Protein AF-A0AA43EHZ8-F1 (afdb_monomer)

Radius of gyration: 23.88 Å; Cα contacts (8 Å, |Δi|>4): 10; chains: 1; bounding box: 58×34×61 Å

Solvent-accessible surface area (backbone atoms only — not comparable to full-atom values): 6697 Å² total; per-residue (Å²): 134,83,81,78,81,82,46,73,64,59,56,53,51,34,60,75,69,67,62,78,81,83,80,82,81,78,84,84,90,76,90,80,82,92,67,93,69,78,91,71,86,73,78,46,73,65,56,55,49,53,49,52,52,50,56,60,70,68,49,89,53,66,69,57,51,53,52,52,53,51,51,50,52,30,48,76,70,71,68,61,80,81,57,68,63,62,53,51,53,51,52,53,54,47,57,59,47,65,76,75,110

Mean predicted aligned error: 17.0 Å

Foldseek 3Di:
DDPPCPDPVVVLVCVVVVPDDPDDDDDDDDDDDDDPDDPDPPCDPVNVVVVVVVVVVPDDDVVVVVVVVVLVVCVVVVNDDDDPVVVVVVVVVVVSVVSVD

Sequence (101 aa):
MQISGHGKVDHLAKVLLGVHEAESSGSRQATARTQAGKDEVQISAQAKELQRIRELASQPDPERAERVESIRRSLDAGTYDVSGRAVGDALVKQVLTDAIL

Nearest PDB structures (foldseek):
  5it7-assembly1_ii  TM=1.923E-01  e=9.226E+00  Kluyveromyces lactis

pLDDT: mean 72.25, std 20.3, range [35.34, 96.06]

Secondary structure (DSSP, 8-state):
-------HHHHHHHHHTT--------------------------HHHHHHHHHHHHHTS--HHHHHHHHHHHHHHHTT-----HHHHHHHHHHHHHHHTT-

Structure (mmCIF, N/CA/C/O backbone):
data_AF-A0AA43EHZ8-F1
#
_entry.id   AF-A0AA43EHZ8-F1
#
loop_
_atom_site.group_PDB
_atom_site.id
_atom_site.type_symbol
_atom_site.label_atom_id
_atom_site.label_alt_id
_atom_site.label_comp_id
_atom_site.label_asym_id
_atom_site.label_entity_id
_atom_site.label_seq_id
_atom_site.pdbx_PDB_ins_code
_atom_site.Cartn_x
_atom_site.Cartn_y
_atom_site.Cartn_z
_atom_site.occupancy
_atom_site.B_iso_or_equiv
_atom_site.auth_seq_id
_atom_site.auth_comp_id
_atom_site.auth_asym_id
_atom_site.auth_atom_id
_atom_site.pdbx_PDB_model_num
ATOM 1 N N . MET A 1 1 ? -11.337 0.779 45.343 1.00 35.34 1 MET A N 1
ATOM 2 C CA . MET A 1 1 ? -11.027 -0.585 44.864 1.00 35.34 1 MET A CA 1
ATOM 3 C C . MET A 1 1 ? -10.357 -0.464 43.506 1.00 35.34 1 MET A C 1
ATOM 5 O O . MET A 1 1 ? -10.775 0.381 42.724 1.00 35.34 1 MET A O 1
ATOM 9 N N . GLN A 1 2 ? -9.259 -1.196 43.313 1.00 38.03 2 GLN A N 1
ATOM 10 C CA . GLN A 1 2 ? -8.328 -1.092 42.186 1.00 38.03 2 GLN A CA 1
ATOM 11 C C . GLN A 1 2 ? -9.013 -1.362 40.841 1.00 38.03 2 GLN A C 1
ATOM 13 O O . GLN A 1 2 ? -9.711 -2.358 40.683 1.00 38.03 2 GLN A O 1
ATOM 18 N N . ILE A 1 3 ? -8.768 -0.491 39.864 1.00 41.94 3 ILE A N 1
ATOM 19 C CA . ILE A 1 3 ? -8.991 -0.791 38.449 1.00 41.94 3 ILE A CA 1
ATOM 20 C C . ILE A 1 3 ? -7.853 -1.708 37.994 1.00 41.94 3 ILE A C 1
ATOM 22 O O . ILE A 1 3 ? -6.756 -1.247 37.686 1.00 41.94 3 ILE A O 1
ATOM 26 N N . SER A 1 4 ? -8.078 -3.022 38.042 1.00 48.94 4 SER A N 1
ATOM 27 C CA . SER A 1 4 ? -7.118 -4.008 37.542 1.00 48.94 4 SER A CA 1
ATOM 28 C C . SER A 1 4 ? -6.872 -3.771 36.053 1.00 48.94 4 SER A C 1
ATOM 30 O O . SER A 1 4 ? -7.751 -3.974 35.216 1.00 48.94 4 SER A O 1
ATOM 32 N N . GLY A 1 5 ? -5.669 -3.294 35.735 1.00 49.06 5 GLY A N 1
ATOM 33 C CA . GLY A 1 5 ? -5.189 -3.030 34.384 1.00 49.06 5 GLY A CA 1
ATOM 34 C C . GLY A 1 5 ? -4.840 -4.314 33.641 1.00 49.06 5 GLY A C 1
ATOM 35 O O . GLY A 1 5 ? -3.675 -4.556 33.343 1.00 49.06 5 GLY A O 1
ATOM 36 N N . HIS A 1 6 ? -5.840 -5.131 33.315 1.00 55.62 6 HIS A N 1
ATOM 37 C CA . HIS A 1 6 ? -5.666 -6.221 32.356 1.00 55.62 6 HIS A CA 1
ATOM 38 C C . HIS A 1 6 ? -5.683 -5.623 30.945 1.00 55.62 6 HIS A C 1
ATOM 40 O O . HIS A 1 6 ? -6.718 -5.492 30.294 1.00 55.62 6 HIS A O 1
ATOM 46 N N . GLY A 1 7 ? -4.518 -5.128 30.527 1.00 56.28 7 GLY A N 1
ATOM 47 C CA . GLY A 1 7 ? -4.320 -4.480 29.240 1.00 56.28 7 GLY A CA 1
ATOM 48 C C . GLY A 1 7 ? -4.384 -5.475 28.084 1.00 56.28 7 GLY A C 1
ATOM 49 O O . GLY A 1 7 ? -3.951 -6.616 28.201 1.00 56.28 7 GLY A O 1
ATOM 50 N N . LYS A 1 8 ? -4.851 -4.999 26.926 1.00 61.62 8 LYS A N 1
ATOM 51 C CA . LYS A 1 8 ? -4.887 -5.723 25.638 1.00 61.62 8 LYS A CA 1
ATOM 52 C C . LYS A 1 8 ? -3.556 -6.404 25.273 1.00 61.62 8 LYS A C 1
ATOM 54 O O . LYS A 1 8 ? -3.549 -7.372 24.526 1.00 61.62 8 LYS A O 1
ATOM 59 N N . VAL A 1 9 ? -2.447 -5.908 25.822 1.00 62.56 9 VAL A N 1
ATOM 60 C CA . VAL A 1 9 ? -1.091 -6.455 25.673 1.00 62.56 9 VAL A CA 1
ATOM 61 C C . VAL A 1 9 ? -0.959 -7.847 26.301 1.00 62.56 9 VAL A C 1
ATOM 63 O O . VAL A 1 9 ? -0.334 -8.720 25.712 1.00 62.56 9 VAL A O 1
ATOM 66 N N . ASP A 1 10 ? -1.590 -8.077 27.452 1.00 62.28 10 ASP A N 1
ATOM 67 C CA . ASP A 1 10 ? -1.567 -9.362 28.164 1.00 62.28 10 ASP A CA 1
ATOM 68 C C . ASP A 1 10 ? -2.339 -10.431 27.375 1.00 62.28 10 ASP A C 1
ATOM 70 O O . ASP A 1 10 ? -1.882 -11.554 27.177 1.00 62.28 10 ASP A O 1
ATOM 74 N N . HIS A 1 11 ? -3.472 -10.027 26.793 1.00 62.84 11 HIS A N 1
ATOM 75 C CA . HIS A 1 11 ? -4.247 -10.866 25.882 1.00 62.84 11 HIS A CA 1
ATOM 76 C C . HIS A 1 11 ? -3.459 -11.212 24.606 1.00 62.84 11 HIS A C 1
ATOM 78 O O . HIS A 1 11 ? -3.474 -12.354 24.155 1.00 62.84 11 HIS A O 1
ATOM 84 N N . LEU A 1 12 ? -2.729 -10.246 24.041 1.00 63.00 12 LEU A N 1
ATOM 85 C CA . LEU A 1 12 ? -1.899 -10.446 22.850 1.00 63.00 12 LEU A CA 1
ATOM 86 C C . LEU A 1 12 ? -0.727 -11.400 23.142 1.00 63.00 12 LEU A C 1
ATOM 88 O O . LEU A 1 12 ? -0.442 -12.289 22.342 1.00 63.00 12 LEU A O 1
ATOM 92 N N . ALA A 1 13 ? -0.114 -11.292 24.325 1.00 67.62 13 ALA A N 1
ATOM 93 C CA . ALA A 1 13 ? 0.903 -12.231 24.791 1.00 67.62 13 ALA A CA 1
ATOM 94 C C . ALA A 1 13 ? 0.346 -13.655 24.977 1.00 67.62 13 ALA A C 1
ATOM 96 O O . ALA A 1 13 ? 0.991 -14.614 24.559 1.00 67.62 13 ALA A O 1
ATOM 97 N N . LYS A 1 14 ? -0.865 -13.810 25.535 1.00 65.88 14 LYS A N 1
ATOM 98 C CA . LYS A 1 14 ? -1.518 -15.124 25.699 1.00 65.88 14 LYS A CA 1
ATOM 99 C C . LYS A 1 14 ? -1.829 -15.812 24.369 1.00 65.88 14 LYS A C 1
ATOM 101 O O . LYS A 1 14 ? -1.600 -17.015 24.248 1.00 65.88 14 LYS A O 1
ATOM 106 N N . VAL A 1 15 ? -2.295 -15.058 23.370 1.00 70.44 15 VAL A N 1
ATOM 107 C CA . VAL A 1 15 ? -2.557 -15.584 22.018 1.00 70.44 15 VAL A CA 1
ATOM 108 C C . VAL A 1 15 ? -1.253 -16.011 21.338 1.00 70.44 15 VAL A C 1
ATOM 110 O O . VAL A 1 15 ? -1.187 -17.110 20.792 1.00 70.44 15 VAL A O 1
ATOM 113 N N . LEU A 1 16 ? -0.192 -15.199 21.427 1.00 65.56 16 LEU A N 1
ATOM 114 C CA . LEU A 1 16 ? 1.116 -15.531 20.847 1.00 65.56 16 LEU A CA 1
ATOM 115 C C . LEU A 1 16 ? 1.784 -16.746 21.503 1.00 65.56 16 LEU A C 1
ATOM 117 O O . LEU A 1 16 ? 2.464 -17.505 20.816 1.00 65.56 16 LEU A O 1
ATOM 121 N N . LEU A 1 17 ? 1.593 -16.947 22.810 1.00 74.50 17 LEU A N 1
ATOM 122 C CA . LEU A 1 17 ? 2.121 -18.111 23.530 1.00 74.50 17 LEU A CA 1
ATOM 123 C C . LEU A 1 17 ? 1.243 -19.370 23.401 1.00 74.50 17 LEU A C 1
ATOM 125 O O . LEU A 1 17 ? 1.595 -20.404 23.966 1.00 74.50 17 LEU A O 1
ATOM 129 N N . GLY A 1 18 ? 0.121 -19.315 22.673 1.00 53.09 18 GLY A N 1
ATOM 130 C CA . GLY A 1 18 ? -0.737 -20.480 22.434 1.00 53.09 18 GLY A CA 1
ATOM 131 C C . GLY A 1 18 ? -1.422 -21.037 23.688 1.00 53.09 18 GLY A C 1
ATOM 132 O O . GLY A 1 18 ? -1.828 -22.199 23.699 1.00 53.09 18 GLY A O 1
ATOM 133 N N . VAL A 1 19 ? -1.559 -20.237 24.751 1.00 61.34 19 VAL A N 1
ATOM 134 C CA . VAL A 1 19 ? -2.182 -20.677 26.008 1.00 61.34 19 VAL A CA 1
ATOM 135 C C . VAL A 1 19 ? -3.692 -20.455 25.920 1.00 61.34 19 VAL A C 1
ATOM 137 O O . VAL A 1 19 ? -4.195 -19.364 26.181 1.00 61.34 19 VAL A O 1
ATOM 140 N N . HIS A 1 20 ? -4.419 -21.499 25.518 1.00 48.69 20 HIS A N 1
ATOM 141 C CA . HIS A 1 20 ? -5.880 -21.547 25.581 1.00 48.69 20 HIS A CA 1
ATOM 142 C C . HIS A 1 20 ? -6.310 -21.935 27.004 1.00 48.69 20 HIS A C 1
ATOM 144 O O . HIS A 1 20 ? -6.208 -23.097 27.394 1.00 48.69 20 HIS A O 1
ATOM 150 N N . GLU A 1 21 ? -6.798 -20.973 27.786 1.00 49.56 21 GLU A N 1
ATOM 151 C CA . GLU A 1 21 ? -7.513 -21.268 29.032 1.00 49.56 21 GLU A CA 1
ATOM 152 C C . GLU A 1 21 ? -8.940 -21.699 28.664 1.00 49.56 21 GLU A C 1
ATOM 154 O O . GLU A 1 21 ? -9.759 -20.896 28.215 1.00 49.56 21 GLU A O 1
ATOM 159 N N . ALA A 1 22 ? -9.231 -22.992 28.803 1.00 42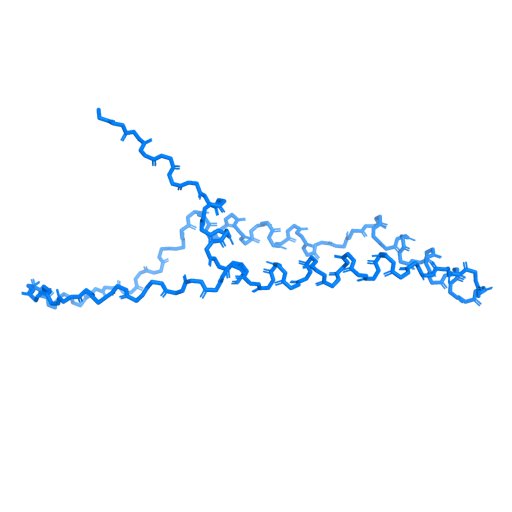.84 22 ALA A N 1
ATOM 160 C CA . ALA A 1 22 ? -10.579 -23.528 28.671 1.00 42.84 22 ALA A CA 1
ATOM 161 C C . ALA A 1 22 ? -11.363 -23.260 29.966 1.00 42.84 22 ALA A C 1
ATOM 163 O O . ALA A 1 22 ? -11.396 -24.097 30.866 1.00 42.84 22 ALA A O 1
ATOM 164 N N . GLU A 1 23 ? -12.001 -22.094 30.077 1.00 40.00 23 GLU A N 1
ATOM 165 C CA . GLU A 1 23 ? -12.934 -21.835 31.177 1.00 40.00 23 GLU A CA 1
ATOM 166 C C . GLU A 1 23 ? -14.299 -22.476 30.885 1.00 40.00 23 GLU A C 1
ATOM 168 O O . GLU A 1 23 ? -15.129 -21.969 30.127 1.00 40.00 23 GLU A O 1
ATOM 173 N N . SER A 1 24 ? -14.548 -23.625 31.516 1.00 42.94 24 SER A N 1
ATOM 174 C CA . SER A 1 24 ? -15.870 -24.243 31.602 1.00 42.94 24 SER A CA 1
ATOM 175 C C . SER A 1 24 ? -16.776 -23.414 32.521 1.00 42.94 24 SER A C 1
ATOM 177 O O . SER A 1 24 ? -16.695 -23.524 33.747 1.00 42.94 24 SER A O 1
ATOM 179 N N . SER A 1 25 ? -17.671 -22.603 31.955 1.00 36.56 25 SER A N 1
ATOM 180 C CA . SER A 1 25 ? -18.717 -21.923 32.728 1.00 36.56 25 SER A CA 1
ATOM 181 C C . SER A 1 25 ? -19.991 -22.775 32.780 1.00 36.56 25 SER A C 1
ATOM 183 O O . SER A 1 25 ? -20.781 -22.858 31.842 1.00 36.56 25 SER A O 1
ATOM 185 N N . GLY A 1 26 ? -20.171 -23.457 33.914 1.00 37.09 26 GLY A N 1
ATOM 186 C CA . GLY A 1 26 ? -21.369 -24.221 34.246 1.00 37.09 26 GLY A CA 1
ATOM 187 C C . GLY A 1 26 ? -22.591 -23.331 34.510 1.00 37.09 26 GLY A C 1
ATOM 188 O O . GLY A 1 26 ? -22.557 -22.423 35.336 1.00 37.09 26 GLY A O 1
ATOM 189 N N . SER A 1 27 ? -23.669 -23.641 33.789 1.00 44.28 27 SER A N 1
ATOM 190 C CA . SER A 1 27 ? -25.099 -23.440 34.078 1.00 44.28 27 SER A CA 1
ATOM 191 C C . SER A 1 27 ? -25.517 -22.392 35.131 1.00 44.28 27 SER A C 1
ATOM 193 O O . SER A 1 27 ? -25.546 -22.663 36.333 1.00 44.28 27 SER A O 1
ATOM 195 N N . ARG A 1 28 ? -26.080 -21.270 34.659 1.00 39.81 28 ARG A N 1
ATOM 196 C CA . ARG A 1 28 ? -27.174 -20.568 35.353 1.00 39.81 28 ARG A CA 1
ATOM 197 C C . ARG A 1 28 ? -28.384 -20.475 34.436 1.00 39.81 28 ARG A C 1
ATOM 199 O O . ARG A 1 28 ? -28.461 -19.635 33.549 1.00 39.81 28 ARG A O 1
ATOM 206 N N . GLN A 1 29 ? -29.326 -21.375 34.678 1.00 46.06 29 GLN A N 1
ATOM 207 C CA . GLN A 1 29 ? -30.641 -21.385 34.064 1.00 46.06 29 GLN A CA 1
ATOM 208 C C . GLN A 1 29 ? -31.569 -20.555 34.958 1.00 46.06 29 GLN A C 1
ATOM 210 O O . GLN A 1 29 ? -31.887 -20.958 36.073 1.00 46.06 29 GLN A O 1
ATOM 215 N N . ALA A 1 30 ? -31.969 -19.374 34.486 1.00 39.22 30 ALA A N 1
ATOM 216 C CA . ALA A 1 30 ? -33.043 -18.588 35.083 1.00 39.22 30 ALA A CA 1
ATOM 217 C C . ALA A 1 30 ? -33.803 -17.844 33.973 1.00 39.22 30 ALA A C 1
ATOM 219 O O . ALA A 1 30 ? -33.356 -16.832 33.448 1.00 39.22 30 ALA A O 1
ATOM 220 N N . THR A 1 31 ? -34.929 -18.449 33.592 1.00 47.47 31 THR A N 1
ATOM 221 C CA . THR A 1 31 ? -36.165 -17.862 33.047 1.00 47.47 31 THR A CA 1
ATOM 222 C C . THR A 1 31 ? -36.129 -16.404 32.565 1.00 47.47 31 THR A C 1
ATOM 224 O O . THR A 1 31 ? -36.132 -15.480 33.378 1.00 47.47 31 THR A O 1
ATOM 227 N N . ALA A 1 32 ? -36.318 -16.197 31.258 1.00 42.66 32 ALA A N 1
ATOM 228 C CA . ALA A 1 32 ? -36.879 -14.954 30.736 1.00 42.66 32 ALA A CA 1
ATOM 229 C C . ALA A 1 32 ? -37.908 -15.245 29.633 1.00 42.66 32 ALA A C 1
ATOM 231 O O . ALA A 1 32 ? -37.669 -15.959 28.665 1.00 42.66 32 ALA A O 1
ATOM 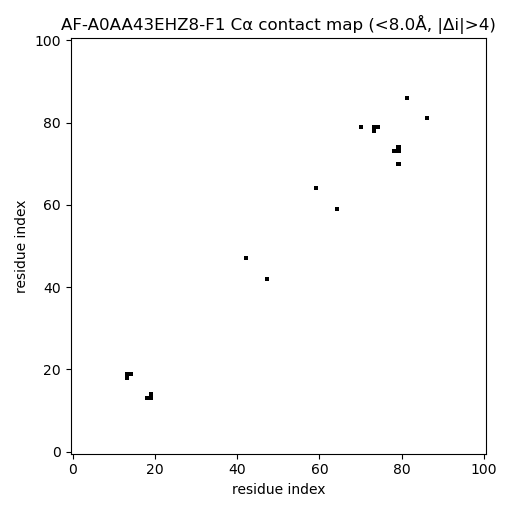232 N N . ARG A 1 33 ? -39.094 -14.707 29.891 1.00 40.91 33 ARG A N 1
ATOM 233 C CA . ARG A 1 33 ? -40.375 -14.798 29.193 1.00 40.91 33 ARG A CA 1
ATOM 234 C C . ARG A 1 33 ? -40.253 -14.336 27.735 1.00 40.91 33 ARG A C 1
ATOM 236 O O . ARG A 1 33 ? -39.710 -13.269 27.476 1.00 40.91 33 ARG A O 1
ATOM 243 N N . THR A 1 34 ? -40.825 -15.098 26.807 1.00 45.66 34 THR A N 1
ATOM 244 C CA . THR A 1 34 ? -41.014 -14.718 25.400 1.00 45.66 34 THR A CA 1
ATOM 245 C C . THR A 1 34 ? -41.867 -13.451 25.297 1.00 45.66 34 THR A C 1
ATOM 247 O O . THR A 1 34 ? -43.093 -13.511 25.385 1.00 45.66 34 THR A O 1
ATOM 250 N N . GLN A 1 35 ? -41.225 -12.300 25.107 1.00 44.38 35 GLN A N 1
ATOM 251 C CA . GLN A 1 35 ? -41.836 -11.171 24.416 1.00 44.38 35 GLN A CA 1
ATOM 252 C C . GLN A 1 35 ? -41.373 -11.243 22.967 1.00 44.38 35 GLN A C 1
ATOM 254 O O . GLN A 1 35 ? -40.174 -11.269 22.700 1.00 44.38 35 GLN A O 1
ATOM 259 N N . ALA A 1 36 ? -42.330 -11.315 22.043 1.00 50.03 36 ALA A N 1
ATOM 260 C CA . ALA A 1 36 ? -42.093 -11.102 20.624 1.00 50.03 36 ALA A CA 1
ATOM 261 C C . ALA A 1 36 ? -41.587 -9.661 20.444 1.00 50.03 36 ALA A C 1
ATOM 263 O O . ALA A 1 36 ? -42.368 -8.716 20.330 1.00 50.03 36 ALA A O 1
ATOM 264 N N . GLY A 1 37 ? -40.270 -9.497 20.552 1.00 43.31 37 GLY A N 1
ATOM 265 C CA . GLY A 1 37 ? -39.575 -8.238 20.363 1.00 43.31 37 GLY A CA 1
ATOM 266 C C . GLY A 1 37 ? -39.579 -7.897 18.884 1.00 43.31 37 GLY A C 1
ATOM 267 O O . GLY A 1 37 ? -39.190 -8.715 18.054 1.00 43.31 37 GLY A O 1
ATOM 268 N N 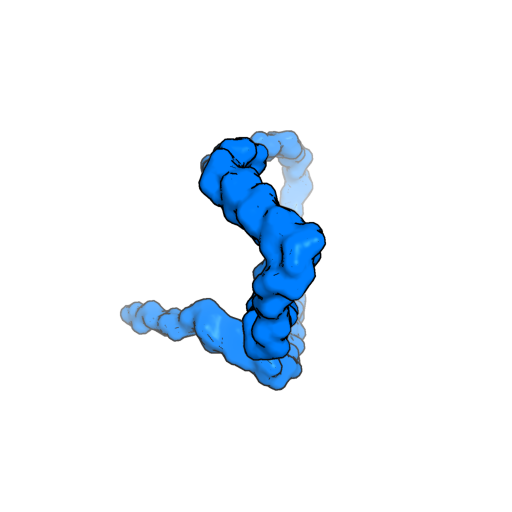. LYS A 1 38 ? -40.052 -6.696 18.558 1.00 42.91 38 LYS A N 1
ATOM 269 C CA . LYS A 1 38 ? -39.808 -6.084 17.254 1.00 42.91 38 LYS A CA 1
ATOM 270 C C . LYS A 1 38 ? -38.304 -6.126 17.000 1.00 42.91 38 LYS A C 1
ATOM 272 O O . LYS A 1 38 ? -37.544 -5.612 17.817 1.00 42.91 38 LYS A O 1
ATOM 277 N N . ASP A 1 39 ? -37.908 -6.742 15.895 1.00 49.03 39 ASP A N 1
ATOM 278 C CA . ASP A 1 3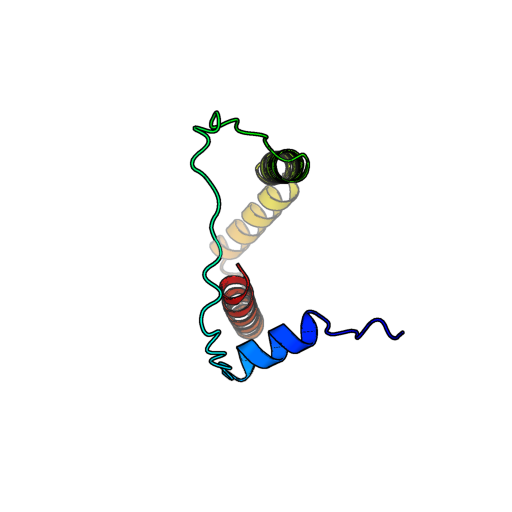9 ? -36.523 -6.779 15.438 1.00 49.03 39 ASP A CA 1
ATOM 279 C C . ASP A 1 39 ? -36.174 -5.379 14.904 1.00 49.03 39 ASP A C 1
ATOM 281 O O . ASP A 1 39 ? -36.292 -5.068 13.720 1.00 49.03 39 ASP A O 1
ATOM 285 N N . GLU A 1 40 ? -35.921 -4.452 15.827 1.00 55.59 40 GLU A N 1
ATOM 286 C CA . GLU A 1 40 ? -35.626 -3.059 15.523 1.00 55.59 40 GLU A CA 1
ATOM 287 C C . GLU A 1 40 ? -34.112 -2.912 15.362 1.00 55.59 40 GLU A C 1
ATOM 289 O O . GLU A 1 40 ? -33.344 -2.988 16.322 1.00 55.59 40 GLU A O 1
ATOM 294 N N . VAL A 1 41 ? -33.671 -2.717 14.118 1.00 55.59 41 VAL A N 1
ATOM 295 C CA . VAL A 1 41 ? -32.258 -2.532 13.773 1.00 55.59 41 VAL A CA 1
ATOM 296 C C . VAL A 1 41 ? -31.809 -1.144 14.232 1.00 55.59 41 VAL A C 1
ATOM 298 O O . VAL A 1 41 ? -31.803 -0.175 13.471 1.00 55.59 41 VAL A O 1
ATOM 301 N N . GLN A 1 42 ? -31.419 -1.021 15.497 1.00 56.78 42 GLN A N 1
ATOM 302 C CA . GLN A 1 42 ? -30.730 0.170 15.978 1.00 56.78 42 GLN A CA 1
ATOM 303 C C . GLN A 1 42 ? -29.284 0.125 15.478 1.00 56.78 42 GLN A C 1
ATOM 305 O O . GLN A 1 42 ? -28.409 -0.460 16.114 1.00 56.78 42 GLN A O 1
ATOM 310 N N . ILE A 1 43 ? -29.021 0.729 14.313 1.00 61.28 43 ILE A N 1
ATOM 311 C CA . ILE A 1 43 ? -27.645 0.929 13.841 1.00 61.28 43 ILE A CA 1
ATOM 312 C C . ILE A 1 43 ? -26.936 1.786 14.892 1.00 61.28 43 ILE A C 1
ATOM 314 O O . ILE A 1 43 ? -27.206 2.987 15.006 1.00 61.28 43 ILE A O 1
ATOM 318 N N . SER A 1 44 ? -26.055 1.154 15.670 1.00 72.12 44 SER A N 1
ATOM 319 C CA . SER A 1 44 ? -25.297 1.821 16.722 1.00 72.12 44 SER A CA 1
ATOM 320 C C . SER A 1 44 ? -24.549 3.018 16.133 1.00 72.12 44 SER A C 1
ATOM 322 O O . SER A 1 44 ? -24.073 2.981 14.994 1.00 72.12 44 SER A O 1
ATOM 324 N N . ALA A 1 45 ? -24.430 4.104 16.899 1.00 72.25 45 ALA A N 1
ATOM 325 C CA . ALA A 1 45 ? -23.653 5.269 16.469 1.00 72.25 45 ALA A CA 1
ATOM 326 C C . ALA A 1 45 ? -22.222 4.870 16.049 1.00 72.25 45 ALA A C 1
ATOM 328 O O . ALA A 1 45 ? -21.678 5.405 15.087 1.00 72.25 45 ALA A O 1
ATOM 329 N N . GLN A 1 46 ? -21.664 3.851 16.708 1.00 72.81 46 GLN A N 1
ATOM 330 C CA . GLN A 1 46 ? -20.371 3.257 16.383 1.00 72.81 46 GLN A CA 1
ATOM 331 C C . GLN A 1 46 ? -20.339 2.589 15.000 1.00 72.81 46 GLN A C 1
ATOM 333 O O . GLN A 1 46 ? -19.370 2.767 14.268 1.00 72.81 46 GLN A O 1
ATOM 338 N N . ALA A 1 47 ? -21.381 1.849 14.612 1.00 77.75 47 ALA A N 1
ATOM 339 C CA . ALA A 1 47 ? -21.449 1.220 13.293 1.00 77.75 47 ALA A CA 1
ATOM 340 C C . ALA A 1 47 ? -21.520 2.264 12.166 1.00 77.75 47 ALA A C 1
ATOM 342 O O . ALA A 1 47 ? -20.848 2.107 11.148 1.00 77.75 47 ALA A O 1
ATOM 343 N N . LYS A 1 48 ? -22.261 3.364 12.374 1.00 81.06 48 LYS A N 1
ATOM 344 C CA . LYS A 1 48 ? -22.305 4.490 11.422 1.00 81.06 48 LYS A CA 1
ATOM 345 C C . LYS A 1 48 ? -20.942 5.163 11.271 1.00 81.06 48 LYS A C 1
ATOM 347 O O . LYS A 1 48 ? -20.551 5.500 10.158 1.00 81.06 48 LYS A O 1
ATOM 352 N N . GLU A 1 49 ? -20.209 5.328 12.370 1.00 80.12 49 GLU A N 1
ATOM 353 C CA . GLU A 1 49 ? -18.868 5.913 12.321 1.00 80.12 49 GLU A CA 1
ATOM 354 C C . GLU A 1 49 ? -17.873 4.990 11.603 1.00 80.12 49 GLU A C 1
ATOM 356 O O . GLU A 1 49 ? -17.130 5.440 10.737 1.00 80.12 49 GLU A O 1
ATOM 361 N N . LEU A 1 50 ? -17.910 3.681 11.874 1.00 83.94 50 LEU A N 1
ATOM 362 C CA . LEU A 1 50 ? -17.089 2.704 11.148 1.00 83.94 50 LEU A CA 1
ATOM 363 C C . LEU A 1 50 ? -17.412 2.675 9.651 1.00 83.94 50 LEU A C 1
ATOM 365 O O . LEU A 1 50 ? -16.503 2.542 8.832 1.00 83.94 50 LEU A O 1
ATOM 369 N N . GLN A 1 51 ? -18.687 2.817 9.284 1.00 82.75 51 GLN A N 1
ATOM 370 C CA . GLN A 1 51 ? -19.093 2.923 7.888 1.00 82.75 51 GLN A CA 1
ATOM 371 C C . GLN A 1 51 ? -18.519 4.186 7.233 1.00 82.75 51 GLN A C 1
ATOM 373 O O . GLN A 1 51 ? -17.912 4.083 6.170 1.00 82.75 51 GLN A O 1
ATOM 378 N N . ARG A 1 52 ? -18.604 5.344 7.897 1.00 85.00 52 ARG A N 1
ATOM 379 C CA . ARG A 1 52 ? -17.997 6.590 7.405 1.00 85.00 52 ARG A CA 1
ATOM 380 C C . ARG A 1 52 ? -16.481 6.455 7.228 1.00 85.00 52 ARG A C 1
ATOM 382 O O . ARG A 1 52 ? -15.940 6.887 6.216 1.00 85.00 52 ARG A O 1
ATOM 389 N N . ILE A 1 53 ? -15.789 5.830 8.183 1.00 86.38 53 ILE A N 1
ATOM 390 C CA . ILE A 1 53 ? -14.342 5.582 8.091 1.00 86.38 53 ILE A CA 1
ATOM 391 C C . ILE A 1 53 ? -14.020 4.689 6.886 1.00 86.38 53 ILE A C 1
ATOM 393 O O . ILE A 1 53 ? -13.071 4.972 6.159 1.00 86.38 53 ILE A O 1
ATOM 397 N N . ARG A 1 54 ? -14.811 3.636 6.639 1.00 84.38 54 ARG A N 1
ATOM 398 C CA . ARG A 1 54 ? -14.647 2.777 5.454 1.00 84.38 54 ARG A CA 1
ATOM 399 C C . ARG A 1 54 ? -14.873 3.545 4.155 1.00 84.38 54 ARG A C 1
ATOM 401 O O . ARG A 1 54 ? -14.090 3.382 3.227 1.00 84.38 54 ARG A O 1
ATOM 408 N N . GLU A 1 55 ? -15.899 4.389 4.101 1.00 86.06 55 GLU A N 1
ATOM 409 C CA . GLU A 1 55 ? -16.187 5.235 2.939 1.00 86.06 55 GLU A CA 1
ATOM 410 C C . GLU A 1 55 ? -15.014 6.179 2.644 1.00 86.06 55 GLU A C 1
ATOM 412 O O . GLU A 1 55 ? -14.566 6.251 1.502 1.00 86.06 55 GLU A O 1
ATOM 417 N N . LEU A 1 56 ? -14.439 6.818 3.667 1.00 82.12 56 LEU A N 1
ATOM 418 C CA . LEU A 1 56 ? -13.242 7.655 3.525 1.00 82.12 56 LEU A CA 1
ATOM 419 C C . LEU A 1 56 ? -12.008 6.848 3.092 1.00 82.12 56 LEU A C 1
ATOM 421 O O . LEU A 1 56 ? -11.278 7.280 2.208 1.00 82.12 56 LEU A O 1
ATOM 425 N N . ALA A 1 57 ? -11.792 5.661 3.664 1.00 81.12 57 ALA A N 1
ATOM 426 C CA . ALA A 1 57 ? -10.675 4.786 3.303 1.00 81.12 57 ALA A CA 1
ATOM 427 C C . ALA A 1 57 ? -10.788 4.212 1.878 1.00 81.12 57 ALA A C 1
ATOM 429 O O . ALA A 1 57 ? -9.775 3.857 1.280 1.00 81.12 57 ALA A O 1
ATOM 430 N N . SER A 1 58 ? -12.006 4.110 1.341 1.00 78.50 58 SER A N 1
ATOM 431 C CA . SER A 1 58 ? -12.263 3.645 -0.026 1.00 78.50 58 SER A CA 1
ATOM 432 C C . SER A 1 58 ? -12.046 4.718 -1.095 1.00 78.50 58 SER A C 1
ATOM 434 O O . SER A 1 58 ? -12.071 4.404 -2.286 1.00 78.50 58 SER A O 1
ATOM 436 N N . GLN A 1 59 ? -11.831 5.977 -0.696 1.00 83.88 59 GLN A N 1
ATOM 437 C CA . GLN A 1 59 ? -11.569 7.049 -1.648 1.00 83.88 59 GLN A CA 1
ATOM 438 C C . GLN A 1 59 ? -10.203 6.857 -2.318 1.00 83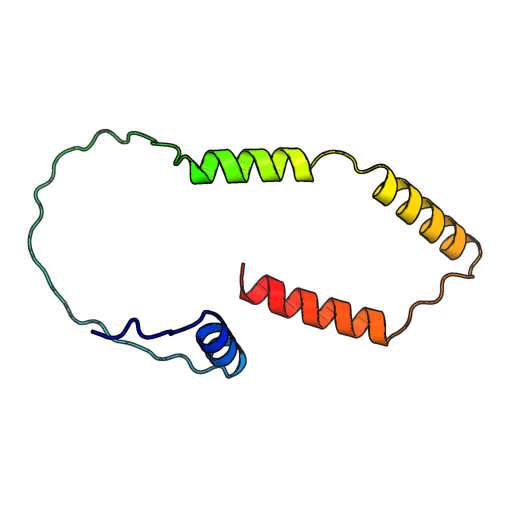.88 59 GLN A C 1
ATOM 440 O O . GLN A 1 59 ? -9.242 6.432 -1.668 1.00 83.88 59 GLN A O 1
ATOM 445 N N . PRO A 1 60 ? -10.097 7.168 -3.621 1.00 78.19 60 PRO A N 1
ATOM 446 C CA . PRO A 1 60 ? -8.832 7.099 -4.326 1.00 78.19 60 PRO A CA 1
ATOM 447 C C . PRO A 1 60 ? -7.840 8.084 -3.705 1.00 78.19 60 PRO A C 1
ATOM 449 O O . PRO A 1 60 ? -8.084 9.284 -3.624 1.00 78.19 60 PRO A O 1
ATOM 452 N N . ASP A 1 61 ? -6.712 7.541 -3.273 1.00 86.69 61 ASP A N 1
ATOM 453 C CA . ASP A 1 61 ? -5.612 8.279 -2.668 1.00 86.69 61 ASP A CA 1
ATOM 454 C C . ASP A 1 61 ? -4.582 8.609 -3.763 1.00 86.69 61 ASP A C 1
ATOM 456 O O . ASP A 1 61 ? -3.925 7.688 -4.273 1.00 86.69 61 ASP A O 1
ATOM 460 N N . PRO A 1 62 ? -4.455 9.888 -4.166 1.00 87.25 62 PRO A N 1
ATOM 461 C CA . PRO A 1 62 ? -3.556 10.284 -5.244 1.00 87.25 62 PRO A CA 1
ATOM 462 C C . PRO A 1 62 ? -2.089 10.005 -4.900 1.00 87.25 62 PRO A C 1
ATOM 464 O O . PRO A 1 62 ? -1.340 9.571 -5.773 1.00 87.25 62 PRO A O 1
ATOM 467 N N . GLU A 1 63 ? -1.684 10.137 -3.631 1.00 88.75 63 GLU A N 1
ATOM 468 C CA . GLU A 1 63 ? -0.310 9.832 -3.223 1.00 88.75 63 GLU A CA 1
ATOM 469 C C . GLU A 1 63 ? -0.001 8.344 -3.396 1.00 88.75 63 GLU A C 1
ATOM 471 O O . GLU A 1 63 ? 1.091 7.965 -3.825 1.00 88.75 63 GLU A O 1
ATOM 476 N N . ARG A 1 64 ? -0.967 7.473 -3.077 1.00 88.50 64 ARG A N 1
ATOM 477 C CA . ARG A 1 64 ? -0.823 6.032 -3.319 1.00 88.50 64 ARG A CA 1
ATOM 478 C C . ARG A 1 64 ? -0.692 5.743 -4.812 1.00 88.50 64 ARG A C 1
ATOM 480 O O . ARG A 1 64 ? 0.160 4.937 -5.181 1.00 88.50 64 ARG A O 1
ATOM 487 N N . ALA A 1 65 ? -1.501 6.383 -5.655 1.00 91.00 65 ALA A N 1
ATOM 488 C CA . ALA A 1 65 ? -1.445 6.188 -7.102 1.00 91.00 65 ALA A CA 1
ATOM 489 C C . ALA A 1 65 ? -0.071 6.577 -7.678 1.00 91.00 65 ALA A C 1
ATOM 491 O O . ALA A 1 65 ? 0.529 5.801 -8.420 1.00 91.00 65 ALA A O 1
ATOM 492 N N . GLU A 1 66 ? 0.477 7.721 -7.265 1.00 93.38 66 GLU A N 1
ATOM 493 C CA . GLU A 1 66 ? 1.811 8.171 -7.680 1.00 93.38 66 GLU A CA 1
ATOM 494 C C . GLU A 1 66 ? 2.923 7.207 -7.243 1.00 93.38 66 GLU A C 1
ATOM 496 O O . GLU A 1 66 ? 3.825 6.895 -8.026 1.00 93.38 66 GLU A O 1
ATOM 501 N N . ARG A 1 67 ? 2.851 6.689 -6.009 1.00 93.19 67 ARG A N 1
ATOM 502 C CA . ARG A 1 67 ? 3.812 5.695 -5.500 1.00 93.19 67 ARG A CA 1
ATOM 503 C C . ARG A 1 67 ? 3.752 4.383 -6.279 1.00 93.19 67 ARG A C 1
ATOM 505 O O . ARG A 1 67 ? 4.786 3.772 -6.527 1.00 93.19 67 ARG A O 1
ATOM 512 N N . VAL A 1 68 ? 2.560 3.934 -6.663 1.00 93.75 68 VAL A N 1
ATOM 513 C CA . VAL A 1 68 ? 2.405 2.717 -7.473 1.00 93.75 68 VAL A CA 1
ATOM 514 C C . VAL A 1 68 ? 3.026 2.911 -8.856 1.00 93.75 68 VAL A C 1
ATOM 516 O O . VAL A 1 68 ? 3.773 2.049 -9.316 1.00 93.75 68 VAL A O 1
ATOM 519 N N . GLU A 1 69 ? 2.784 4.056 -9.492 1.00 94.50 69 GLU A N 1
ATOM 520 C CA . GLU A 1 69 ? 3.368 4.375 -10.796 1.00 94.50 69 GLU A CA 1
ATOM 521 C C . GLU A 1 69 ? 4.898 4.488 -10.747 1.00 94.50 69 GLU A C 1
ATOM 523 O O . GLU A 1 69 ? 5.580 4.019 -11.660 1.00 94.50 69 GLU A O 1
ATOM 528 N N . SER A 1 70 ? 5.471 5.059 -9.682 1.00 93.19 70 SER A N 1
ATOM 529 C CA . SER A 1 70 ? 6.930 5.131 -9.540 1.00 93.19 70 SER A CA 1
ATOM 530 C C . SER A 1 70 ? 7.561 3.746 -9.385 1.00 93.19 70 SER A C 1
ATOM 532 O O . SER A 1 70 ? 8.528 3.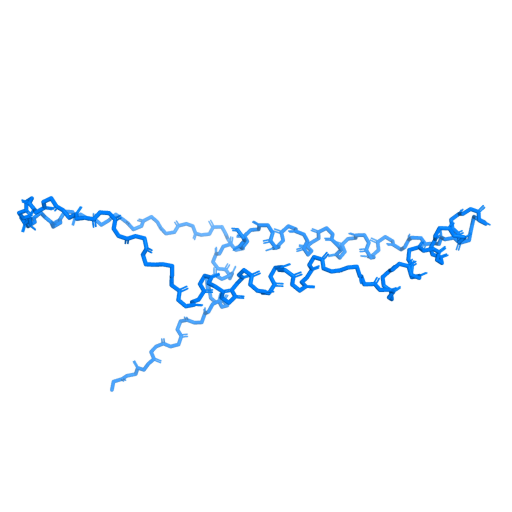439 -10.084 1.00 93.19 70 SER A O 1
ATOM 534 N N . ILE A 1 71 ? 6.969 2.878 -8.557 1.00 94.06 71 ILE A N 1
ATOM 535 C CA . ILE A 1 71 ? 7.407 1.485 -8.395 1.00 94.06 71 ILE A CA 1
ATOM 536 C C . ILE A 1 71 ? 7.313 0.736 -9.725 1.00 94.06 71 ILE A C 1
ATOM 538 O O . ILE A 1 71 ? 8.252 0.034 -10.096 1.00 94.06 71 ILE A O 1
ATOM 542 N N . ARG A 1 72 ? 6.217 0.916 -10.472 1.00 94.25 72 ARG A N 1
ATOM 543 C CA . ARG A 1 72 ? 6.026 0.288 -11.784 1.00 94.25 72 ARG A CA 1
ATOM 544 C C . ARG A 1 72 ? 7.144 0.658 -12.756 1.00 94.25 72 ARG A C 1
ATOM 546 O O . ARG A 1 72 ? 7.734 -0.227 -13.364 1.00 94.25 72 ARG A O 1
ATOM 553 N N . ARG A 1 73 ? 7.500 1.943 -12.840 1.00 95.62 73 ARG A N 1
ATOM 554 C CA . ARG A 1 73 ? 8.617 2.406 -13.682 1.00 95.62 73 ARG A CA 1
ATOM 555 C C . ARG A 1 73 ? 9.955 1.814 -13.248 1.00 95.62 73 ARG A C 1
ATOM 557 O O . ARG A 1 73 ? 10.743 1.422 -14.103 1.00 95.62 73 ARG A O 1
ATOM 564 N N . SER A 1 74 ? 10.224 1.736 -11.944 1.00 93.25 74 SER A N 1
ATOM 565 C CA . SER A 1 74 ? 11.446 1.103 -11.428 1.00 93.25 74 SER A CA 1
ATOM 566 C C . SER A 1 74 ? 11.504 -0.388 -11.759 1.00 93.25 74 SER A C 1
ATOM 568 O O . SER A 1 74 ? 12.581 -0.901 -12.062 1.00 93.25 74 SER A O 1
ATOM 570 N N . LEU A 1 75 ? 10.359 -1.075 -11.732 1.00 93.56 75 LEU A N 1
ATOM 571 C CA . LEU A 1 75 ? 10.253 -2.483 -12.098 1.00 93.56 75 LEU A CA 1
ATOM 572 C C . LEU A 1 75 ? 10.519 -2.688 -13.595 1.00 93.56 75 LEU A C 1
ATOM 574 O O . LEU A 1 75 ? 11.351 -3.521 -13.945 1.00 93.56 75 LEU A O 1
ATOM 578 N N . ASP A 1 76 ? 9.892 -1.883 -14.459 1.00 94.50 76 ASP A N 1
ATOM 579 C CA . ASP A 1 76 ? 10.091 -1.926 -15.916 1.00 94.50 76 ASP A CA 1
ATOM 580 C C . ASP A 1 76 ? 11.543 -1.593 -16.307 1.00 94.50 76 ASP A C 1
ATOM 582 O O . ASP A 1 76 ? 12.106 -2.189 -17.223 1.00 94.50 76 ASP A O 1
ATOM 586 N N . ALA A 1 77 ? 12.180 -0.671 -15.579 1.00 95.12 77 ALA A N 1
ATOM 587 C CA . ALA A 1 77 ? 13.592 -0.333 -15.748 1.00 95.12 77 ALA A CA 1
ATOM 588 C C . ALA A 1 77 ? 14.556 -1.386 -15.162 1.00 95.12 77 ALA A C 1
ATOM 590 O O . ALA A 1 77 ? 15.76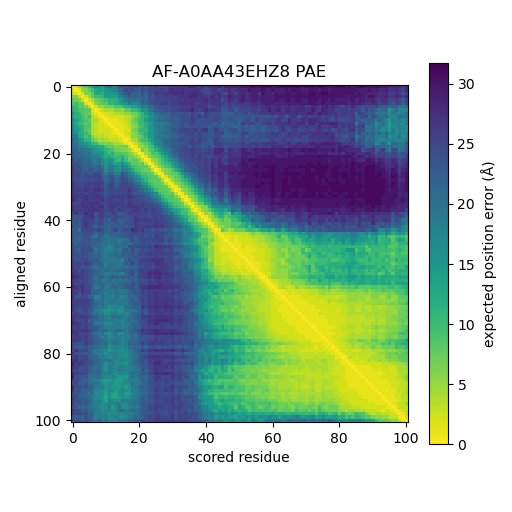8 -1.235 -15.300 1.00 95.12 77 ALA A O 1
ATOM 591 N N . GLY A 1 78 ? 14.052 -2.413 -14.466 1.00 92.81 78 GLY A N 1
ATOM 592 C CA . GLY A 1 78 ? 14.868 -3.430 -13.794 1.00 92.81 78 GLY A CA 1
ATOM 593 C C . GLY A 1 78 ? 15.685 -2.902 -12.609 1.00 92.81 78 GLY A C 1
ATOM 594 O O . GLY A 1 78 ? 16.658 -3.530 -12.206 1.00 92.81 78 GLY A O 1
ATOM 595 N N . THR A 1 79 ? 15.318 -1.742 -12.059 1.00 93.19 79 THR A N 1
ATOM 596 C CA . THR A 1 79 ? 16.024 -1.071 -10.948 1.00 93.19 79 THR A CA 1
ATOM 597 C C . THR A 1 79 ? 15.296 -1.195 -9.612 1.00 93.19 79 THR A C 1
ATOM 599 O O . THR A 1 79 ? 15.758 -0.669 -8.601 1.00 93.19 79 THR A O 1
ATOM 602 N N . TYR A 1 80 ? 14.149 -1.875 -9.589 1.00 92.19 80 TYR A N 1
ATOM 603 C CA . TYR A 1 80 ? 13.417 -2.135 -8.359 1.00 92.19 80 TYR A CA 1
ATOM 604 C C . TYR A 1 80 ? 14.092 -3.248 -7.548 1.00 92.19 80 TYR A C 1
ATOM 606 O O . TYR A 1 80 ? 14.031 -4.419 -7.918 1.00 92.19 80 TYR A O 1
ATOM 614 N N . ASP A 1 81 ? 14.725 -2.871 -6.439 1.00 92.25 81 ASP A N 1
ATOM 615 C CA . ASP A 1 81 ? 15.348 -3.801 -5.496 1.00 92.25 81 ASP A CA 1
ATOM 616 C C . ASP A 1 81 ? 14.395 -4.133 -4.338 1.00 92.25 81 ASP A C 1
ATOM 618 O O . ASP A 1 81 ? 13.864 -3.243 -3.666 1.00 92.25 81 ASP A O 1
ATOM 622 N N . VAL A 1 82 ? 14.180 -5.428 -4.093 1.00 90.94 82 VAL A N 1
ATOM 623 C CA . VAL A 1 82 ? 13.305 -5.919 -3.023 1.00 90.94 82 VAL A CA 1
ATOM 624 C C . VAL A 1 82 ? 14.156 -6.476 -1.895 1.00 90.94 82 VAL A C 1
ATOM 626 O O . VAL A 1 82 ? 14.730 -7.559 -1.997 1.00 90.94 82 VAL A O 1
ATOM 629 N N . SER A 1 83 ? 14.183 -5.773 -0.762 1.00 93.44 83 SER A N 1
ATOM 630 C CA . SER A 1 83 ? 14.906 -6.271 0.407 1.00 93.44 83 SER A CA 1
ATOM 631 C C . SER A 1 83 ? 14.175 -7.456 1.057 1.00 93.44 83 SER A C 1
ATOM 633 O O . SER A 1 83 ? 12.992 -7.371 1.395 1.00 93.44 83 SER A O 1
ATOM 635 N N . GLY A 1 84 ? 14.895 -8.554 1.316 1.00 93.62 84 GLY A N 1
ATOM 636 C CA . GLY A 1 84 ? 14.330 -9.722 2.007 1.00 93.62 84 GLY A CA 1
ATOM 637 C C 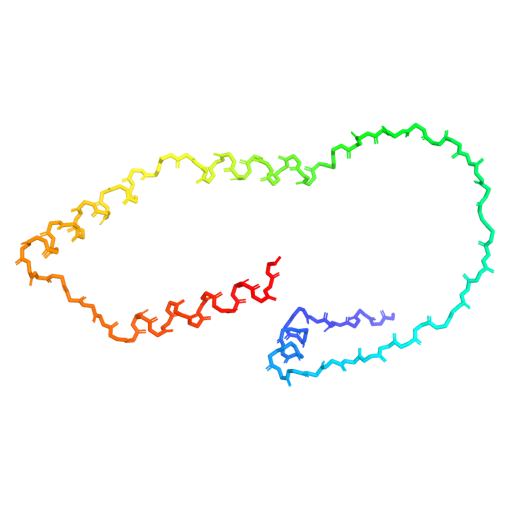. GLY A 1 84 ? 13.814 -9.405 3.417 1.00 93.62 84 GLY A C 1
ATOM 638 O O . GLY A 1 84 ? 12.845 -10.005 3.875 1.00 93.62 84 GLY A O 1
ATOM 639 N N . ARG A 1 85 ? 14.404 -8.402 4.085 1.00 94.38 85 ARG A N 1
ATOM 640 C CA . ARG A 1 85 ? 13.914 -7.891 5.373 1.00 94.38 85 ARG A CA 1
ATOM 641 C C . ARG A 1 85 ? 12.525 -7.270 5.242 1.00 94.38 85 ARG A C 1
ATOM 643 O O . ARG A 1 85 ? 11.655 -7.621 6.026 1.00 94.38 85 ARG A O 1
ATOM 650 N N . ALA A 1 86 ? 12.302 -6.408 4.246 1.00 92.94 86 ALA A N 1
ATOM 651 C CA . ALA A 1 86 ? 10.990 -5.792 4.036 1.00 92.94 86 ALA A CA 1
ATOM 652 C C . ALA A 1 86 ? 9.903 -6.842 3.764 1.00 92.94 86 ALA A C 1
ATOM 654 O O . ALA A 1 86 ? 8.781 -6.703 4.245 1.00 92.94 86 ALA A O 1
ATOM 655 N N . VAL A 1 87 ? 10.246 -7.914 3.043 1.00 95.44 87 VAL A N 1
ATOM 656 C CA . VAL A 1 87 ? 9.336 -9.048 2.828 1.00 95.44 87 VAL A CA 1
ATOM 657 C C . VAL A 1 87 ? 9.031 -9.762 4.147 1.00 95.44 87 VAL A C 1
ATOM 659 O O . VAL A 1 87 ? 7.866 -9.990 4.461 1.00 95.44 87 VAL A O 1
ATOM 662 N N . GLY A 1 88 ? 10.055 -10.074 4.948 1.00 96.06 88 GLY A N 1
ATOM 663 C CA . GLY A 1 88 ? 9.879 -10.702 6.260 1.00 96.06 88 GLY A CA 1
ATOM 664 C C . GLY A 1 88 ? 9.009 -9.872 7.209 1.00 96.06 88 GLY A C 1
ATOM 665 O O . GLY A 1 88 ? 8.072 -10.402 7.806 1.00 96.06 88 GLY A O 1
ATOM 666 N N . ASP A 1 89 ? 9.258 -8.565 7.289 1.00 95.31 89 ASP A N 1
ATOM 667 C CA . ASP A 1 89 ? 8.478 -7.643 8.120 1.00 95.31 89 ASP A CA 1
ATOM 668 C C . ASP A 1 89 ? 7.008 -7.586 7.673 1.00 95.31 89 ASP A C 1
ATOM 670 O O . ASP A 1 89 ? 6.101 -7.587 8.510 1.00 95.31 89 ASP A O 1
ATOM 674 N N . ALA A 1 90 ? 6.752 -7.582 6.359 1.00 94.12 90 ALA A N 1
ATOM 675 C CA . ALA A 1 90 ? 5.398 -7.598 5.811 1.00 94.12 90 ALA A CA 1
ATOM 676 C C . ALA A 1 90 ? 4.648 -8.895 6.155 1.00 94.12 90 ALA A C 1
ATOM 678 O O . ALA A 1 90 ? 3.490 -8.832 6.569 1.00 94.12 90 ALA A O 1
ATOM 679 N N . LEU A 1 91 ? 5.315 -10.051 6.055 1.00 94.31 91 LEU A N 1
ATOM 680 C CA . LEU A 1 91 ? 4.738 -11.349 6.414 1.00 94.31 91 LEU A CA 1
ATOM 681 C C . LEU A 1 91 ? 4.364 -11.410 7.896 1.00 94.31 91 LEU A C 1
ATOM 683 O O . LEU A 1 91 ? 3.234 -11.759 8.231 1.00 94.31 91 LEU A O 1
ATOM 687 N N . VAL A 1 92 ? 5.283 -11.025 8.787 1.00 94.62 92 VAL A N 1
ATOM 688 C CA . VAL A 1 92 ? 5.019 -11.011 10.234 1.00 94.62 92 VAL A CA 1
ATOM 689 C C . VAL A 1 92 ? 3.864 -10.064 10.554 1.00 94.62 92 VAL A C 1
ATOM 691 O O . VAL A 1 92 ? 2.942 -10.437 11.277 1.00 94.62 92 VAL A O 1
ATOM 694 N N . LYS A 1 93 ? 3.864 -8.855 9.979 1.00 93.19 93 LYS A N 1
ATOM 695 C CA . LYS A 1 93 ? 2.783 -7.885 10.176 1.00 93.19 93 LYS A CA 1
ATOM 696 C C . LYS A 1 93 ? 1.430 -8.432 9.722 1.00 93.19 93 LYS A C 1
ATOM 698 O O . LYS A 1 93 ? 0.440 -8.219 10.420 1.00 93.19 93 LYS A O 1
ATOM 703 N N . GLN A 1 94 ? 1.379 -9.120 8.584 1.00 92.12 94 GLN A N 1
ATOM 704 C CA . GLN A 1 94 ? 0.149 -9.719 8.078 1.00 92.12 94 GLN A CA 1
ATOM 705 C C . GLN A 1 94 ? -0.370 -10.805 9.023 1.00 92.12 94 GLN A C 1
ATOM 707 O O . GLN A 1 94 ? -1.505 -10.706 9.475 1.00 92.12 94 GLN A O 1
ATOM 712 N N . VAL A 1 95 ? 0.479 -11.763 9.411 1.00 93.31 95 VAL A N 1
ATOM 713 C CA . VAL A 1 95 ? 0.101 -12.852 10.332 1.00 93.31 95 VAL A CA 1
ATOM 714 C C . VAL A 1 95 ? -0.432 -12.306 11.661 1.00 93.31 95 VAL A C 1
ATOM 716 O O . VAL A 1 95 ? -1.435 -12.791 12.176 1.00 93.31 95 VAL A O 1
ATOM 719 N N . LEU A 1 96 ? 0.208 -11.269 12.208 1.00 91.38 96 LEU A N 1
ATOM 720 C CA . LEU A 1 96 ? -0.241 -10.637 13.451 1.00 91.38 96 LEU A CA 1
ATOM 721 C C . LEU A 1 96 ? -1.559 -9.872 13.294 1.00 91.38 96 LEU A C 1
ATOM 723 O O . LEU A 1 96 ? -2.333 -9.802 14.244 1.00 91.38 96 LEU A O 1
ATOM 727 N N . THR A 1 97 ? -1.809 -9.280 12.126 1.00 90.50 97 THR A N 1
ATOM 728 C CA . THR A 1 97 ? -3.050 -8.538 11.865 1.00 90.50 97 THR A CA 1
ATOM 729 C 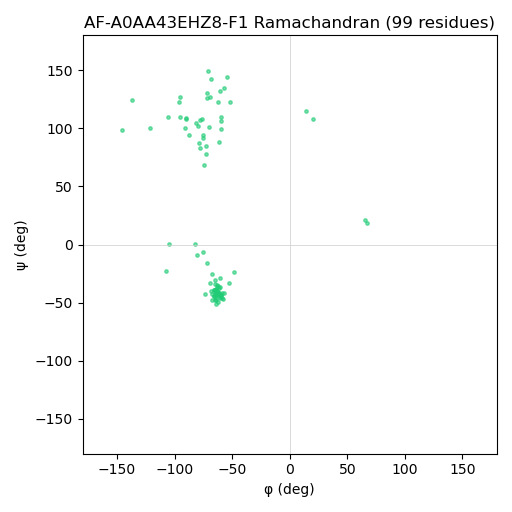C . THR A 1 97 ? -4.224 -9.499 11.681 1.00 90.50 97 THR A C 1
ATOM 731 O O . THR A 1 97 ? -5.277 -9.279 12.275 1.00 90.50 97 THR A O 1
ATOM 734 N N . ASP A 1 98 ? -4.023 -10.593 10.942 1.00 86.50 98 ASP A N 1
ATOM 735 C CA . ASP A 1 98 ? -5.039 -11.627 10.706 1.00 86.50 98 ASP A CA 1
ATOM 736 C C . ASP A 1 98 ? -5.431 -12.362 11.997 1.00 86.50 98 ASP A C 1
ATOM 738 O O . ASP A 1 98 ? -6.570 -12.781 12.143 1.00 86.50 98 ASP A O 1
ATOM 742 N N . ALA A 1 99 ? -4.518 -12.496 12.965 1.00 79.19 99 ALA A N 1
ATOM 743 C CA . ALA A 1 99 ? -4.826 -13.107 14.260 1.00 79.19 99 ALA A CA 1
ATOM 744 C C . ALA A 1 99 ? -5.708 -12.229 15.176 1.00 79.19 99 ALA A C 1
ATOM 746 O O . ALA A 1 99 ? -6.211 -12.719 16.188 1.00 79.19 99 ALA A O 1
ATOM 747 N N . ILE A 1 100 ? -5.837 -10.930 14.881 1.00 71.50 100 ILE A N 1
ATOM 748 C CA . ILE A 1 100 ? -6.548 -9.949 15.721 1.00 71.50 100 ILE A CA 1
ATOM 749 C C . ILE A 1 100 ? -7.896 -9.529 15.102 1.00 71.50 100 ILE A C 1
ATOM 751 O O . ILE A 1 100 ? -8.765 -9.048 15.836 1.00 71.50 100 ILE A O 1
ATOM 755 N N . LEU A 1 101 ? -8.066 -9.681 13.784 1.00 56.78 101 LEU A N 1
ATOM 756 C CA . LEU A 1 101 ? -9.297 -9.371 13.040 1.00 56.78 101 LEU A CA 1
ATOM 757 C C . LEU A 1 101 ? -10.263 -10.559 12.996 1.00 56.78 101 LEU A C 1
ATOM 759 O O . LEU A 1 101 ? -11.484 -10.281 13.039 1.00 56.78 101 LEU A O 1
#